Protein AF-A0AAU1Q7Q6-F1 (afdb_monomer_lite)

Foldseek 3Di:
DVVVVVVVVVVVVVVVVVVVVVVVVVVVPPDDQDPVNPDDQDPDPDPPFDFDWDDPPVQDDPVPDDQDPVNGDPDDDTDSDDTPVPDDDDDPDDDDPPDPPDDDD

Sequence (105 aa):
MIALAFILGFIIVALLAGAMWWDGVRREREVPPRPDEQPKLPEHPHEHIEEVRESDEDLFPQDGGRLLPYNMKTHTTHSTGKGREARPQHGERGGGSFGSGALGG

Secondary structure (DSSP, 8-state):
-HHHHHHHHHHHHHHHHHHHHHHHHHHHTSPPPPGGGSPPPPSS-------EEPP-TTSS-TT-PPPPGGGS-S-----EE--GGGS----SS----TT--PPP-

pLDDT: mean 73.88, std 17.31, range [34.03, 98.56]

Structure (mmCIF, N/CA/C/O backbone):
data_AF-A0AAU1Q7Q6-F1
#
_entry.id   AF-A0AAU1Q7Q6-F1
#
loop_
_atom_site.group_PDB
_atom_site.id
_atom_site.type_symbol
_atom_site.label_atom_id
_atom_site.label_alt_id
_atom_site.label_comp_id
_atom_site.label_asym_id
_atom_site.label_entity_id
_atom_site.label_seq_id
_atom_site.pdbx_PDB_ins_code
_atom_site.Cartn_x
_atom_site.Cartn_y
_atom_site.Cartn_z
_atom_site.occupancy
_atom_site.B_iso_or_equiv
_atom_site.auth_seq_id
_atom_site.auth_comp_id
_atom_site.auth_asym_id
_atom_site.auth_atom_id
_atom_site.pdbx_PDB_model_num
ATOM 1 N N . MET A 1 1 ? 30.208 -4.183 -28.493 1.00 74.06 1 MET A N 1
ATOM 2 C CA . MET A 1 1 ? 29.850 -4.112 -27.055 1.00 74.06 1 MET A CA 1
ATOM 3 C C . MET A 1 1 ? 28.610 -3.256 -26.799 1.00 74.06 1 MET A C 1
ATOM 5 O O . MET A 1 1 ? 27.709 -3.738 -26.134 1.00 74.06 1 MET A O 1
ATOM 9 N N . ILE A 1 2 ? 28.500 -2.051 -27.376 1.00 88.75 2 ILE A N 1
ATOM 10 C CA . ILE A 1 2 ? 27.355 -1.141 -27.156 1.00 88.75 2 ILE A CA 1
ATOM 11 C C . ILE A 1 2 ? 26.002 -1.745 -27.591 1.00 88.75 2 ILE A C 1
ATOM 13 O O . ILE A 1 2 ? 25.046 -1.715 -26.826 1.00 88.75 2 ILE A O 1
ATOM 17 N N . ALA A 1 3 ? 25.926 -2.368 -28.772 1.00 92.38 3 ALA A N 1
ATOM 18 C CA . ALA A 1 3 ? 24.683 -2.983 -29.257 1.00 92.38 3 ALA A CA 1
ATOM 19 C C . ALA A 1 3 ? 24.152 -4.105 -28.340 1.00 92.38 3 ALA A C 1
ATOM 21 O O . ALA A 1 3 ? 22.949 -4.209 -28.129 1.00 92.38 3 ALA A O 1
ATOM 22 N N . LEU A 1 4 ? 25.046 -4.902 -27.742 1.00 94.25 4 LEU A N 1
ATOM 23 C CA . LEU A 1 4 ? 24.671 -5.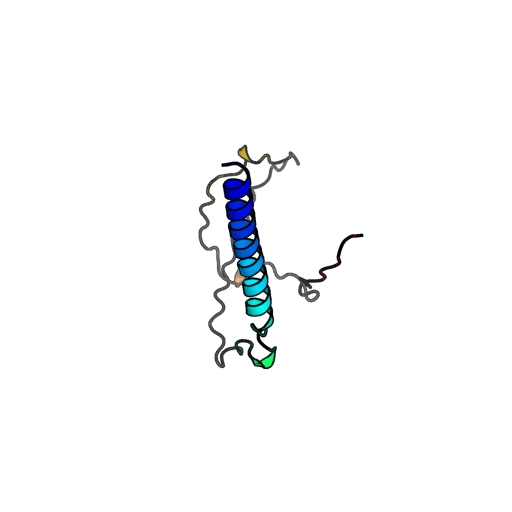965 -26.804 1.00 94.25 4 LEU A CA 1
ATOM 24 C C . LEU A 1 4 ? 24.045 -5.393 -25.523 1.00 94.25 4 LEU A C 1
ATOM 26 O O . LEU A 1 4 ? 23.061 -5.937 -25.030 1.00 94.25 4 LEU A O 1
ATOM 30 N N . ALA A 1 5 ? 24.581 -4.276 -25.020 1.00 94.00 5 ALA A N 1
ATOM 31 C CA . ALA A 1 5 ? 24.035 -3.592 -23.852 1.00 94.00 5 ALA A CA 1
ATOM 32 C C . ALA A 1 5 ? 22.618 -3.055 -24.115 1.00 94.00 5 ALA A C 1
ATOM 34 O O . ALA A 1 5 ? 21.740 -3.215 -23.271 1.00 94.00 5 ALA A O 1
ATOM 35 N N . PHE A 1 6 ? 22.368 -2.491 -25.301 1.00 96.81 6 PHE A N 1
ATOM 36 C CA . PHE A 1 6 ? 21.025 -2.049 -25.684 1.00 96.81 6 PHE A CA 1
ATOM 37 C C . PHE A 1 6 ? 20.044 -3.213 -25.819 1.00 96.81 6 PHE A C 1
ATOM 39 O O . PHE A 1 6 ? 18.944 -3.129 -25.284 1.00 96.81 6 PHE A O 1
ATOM 46 N N . ILE A 1 7 ? 20.439 -4.312 -26.469 1.00 97.56 7 ILE A N 1
ATOM 47 C CA . ILE A 1 7 ? 19.589 -5.507 -26.603 1.00 97.56 7 ILE A CA 1
ATOM 48 C C . ILE A 1 7 ? 19.212 -6.052 -25.223 1.00 97.56 7 ILE A C 1
ATOM 50 O O . ILE A 1 7 ? 18.037 -6.303 -24.965 1.00 97.56 7 ILE A O 1
ATOM 54 N N . LEU A 1 8 ? 20.185 -6.178 -24.317 1.00 97.56 8 LEU A N 1
ATOM 55 C CA . LEU A 1 8 ? 19.924 -6.629 -22.952 1.00 97.56 8 LEU A CA 1
ATOM 56 C C . LEU A 1 8 ? 18.989 -5.665 -22.206 1.00 97.56 8 LEU A C 1
ATOM 58 O O . LEU A 1 8 ? 18.056 -6.110 -21.543 1.00 97.56 8 LEU A O 1
ATOM 62 N N . GLY A 1 9 ? 19.193 -4.356 -22.365 1.00 97.50 9 GLY A N 1
ATOM 63 C CA . GLY A 1 9 ? 18.304 -3.335 -21.812 1.00 97.50 9 GLY A CA 1
ATOM 64 C C . GLY A 1 9 ? 16.865 -3.481 -22.311 1.00 97.50 9 GLY A C 1
ATOM 65 O O . GLY A 1 9 ? 15.939 -3.491 -21.505 1.00 97.50 9 GLY A O 1
ATOM 66 N N . PHE A 1 10 ? 16.666 -3.678 -23.616 1.00 98.38 10 PHE A N 1
ATOM 67 C CA . PHE A 1 10 ? 15.337 -3.900 -24.192 1.00 98.38 10 PHE A CA 1
ATOM 68 C C . PHE A 1 10 ? 14.677 -5.178 -23.677 1.00 98.38 10 PHE A C 1
ATOM 70 O O . PHE A 1 10 ? 13.483 -5.158 -23.385 1.00 98.38 10 PHE A O 1
ATOM 77 N N . ILE A 1 11 ? 15.437 -6.264 -23.514 1.00 98.38 11 ILE A N 1
ATOM 78 C CA . ILE A 1 11 ? 14.922 -7.512 -22.937 1.00 98.38 11 ILE A CA 1
ATOM 79 C C . ILE A 1 11 ? 14.412 -7.264 -21.515 1.00 98.38 11 ILE A C 1
ATOM 81 O O . ILE A 1 11 ? 13.293 -7.651 -21.191 1.00 98.38 11 ILE A O 1
ATOM 85 N N . ILE A 1 12 ? 15.195 -6.577 -20.680 1.00 98.31 12 ILE A N 1
ATOM 86 C CA . ILE A 1 12 ? 14.802 -6.271 -19.299 1.00 98.31 1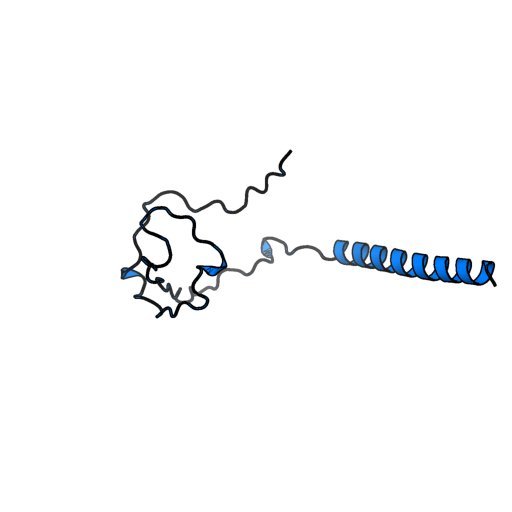2 ILE A CA 1
ATOM 87 C C . ILE A 1 12 ? 13.538 -5.405 -19.275 1.00 98.31 12 ILE A C 1
ATOM 89 O O . ILE A 1 12 ? 12.596 -5.719 -18.551 1.00 98.31 12 ILE A O 1
ATOM 93 N N . VAL A 1 13 ? 13.480 -4.350 -20.091 1.00 98.50 13 VAL A N 1
ATOM 94 C CA . VAL A 1 13 ? 12.301 -3.471 -20.173 1.00 98.50 13 VAL A CA 1
ATOM 95 C C . VAL A 1 13 ? 11.063 -4.247 -20.625 1.00 98.50 13 VAL A C 1
ATOM 97 O O . VAL A 1 13 ? 10.003 -4.098 -20.022 1.00 98.50 13 VAL A O 1
ATOM 100 N N . ALA A 1 14 ? 11.188 -5.110 -21.636 1.00 98.50 14 ALA A N 1
ATOM 101 C CA . ALA A 1 14 ? 10.081 -5.930 -22.122 1.00 98.50 14 ALA A CA 1
ATOM 102 C C . ALA A 1 14 ? 9.572 -6.907 -21.051 1.00 98.50 14 ALA A C 1
ATOM 104 O O . ALA A 1 14 ? 8.362 -7.062 -20.892 1.00 98.50 14 ALA A O 1
ATOM 105 N N . LEU A 1 15 ? 10.476 -7.523 -20.281 1.00 98.56 15 LEU A N 1
ATOM 106 C CA . LEU A 1 15 ? 10.108 -8.405 -19.172 1.00 98.56 15 LEU A CA 1
ATOM 107 C C . LEU A 1 15 ? 9.358 -7.651 -18.068 1.00 98.56 15 LEU A C 1
ATOM 109 O O . LEU A 1 15 ? 8.324 -8.127 -17.602 1.00 98.56 15 LEU A O 1
ATOM 113 N N . LEU A 1 16 ? 9.834 -6.466 -17.675 1.00 98.31 16 LEU A N 1
ATOM 114 C CA . LEU A 1 16 ? 9.181 -5.650 -16.647 1.00 98.31 16 LEU A CA 1
ATOM 115 C C . LEU A 1 16 ? 7.806 -5.151 -17.105 1.00 98.31 16 LEU A C 1
ATOM 117 O O . LEU A 1 16 ? 6.831 -5.271 -16.364 1.00 98.31 16 LEU A O 1
ATOM 121 N N . ALA A 1 17 ? 7.709 -4.647 -18.337 1.00 98.25 17 ALA A N 1
ATOM 122 C CA . ALA A 1 17 ? 6.443 -4.210 -18.916 1.00 98.25 17 ALA A CA 1
ATOM 123 C C . ALA A 1 17 ? 5.441 -5.372 -19.017 1.00 98.25 17 ALA A C 1
ATOM 125 O O . ALA A 1 17 ? 4.278 -5.219 -18.646 1.00 98.25 17 ALA A O 1
ATOM 126 N N . GLY A 1 18 ? 5.902 -6.550 -19.450 1.00 98.19 18 GLY A N 1
ATOM 127 C CA . GLY A 1 18 ? 5.090 -7.764 -19.503 1.00 98.19 18 GLY A CA 1
ATOM 128 C C . GLY A 1 18 ? 4.594 -8.207 -18.125 1.00 98.19 18 GLY A C 1
ATOM 129 O O . GLY A 1 18 ? 3.425 -8.557 -17.988 1.00 98.19 18 GLY A O 1
ATOM 130 N N . ALA A 1 19 ? 5.441 -8.138 -17.093 1.00 97.75 19 ALA A N 1
ATOM 131 C CA . ALA A 1 19 ? 5.058 -8.473 -15.722 1.00 97.75 19 ALA A CA 1
ATOM 132 C C . ALA A 1 19 ? 3.988 -7.518 -15.168 1.00 97.75 19 ALA A C 1
ATOM 134 O O . ALA A 1 19 ? 3.000 -7.977 -14.595 1.00 97.75 19 ALA A O 1
ATOM 135 N N . MET A 1 20 ? 4.146 -6.206 -15.379 1.00 96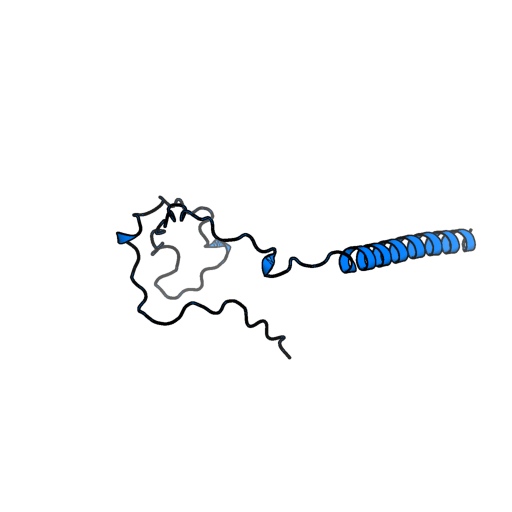.62 20 MET A N 1
ATOM 136 C CA . MET A 1 20 ? 3.147 -5.214 -14.962 1.00 96.62 20 MET A CA 1
ATOM 137 C C . MET A 1 20 ? 1.816 -5.394 -15.698 1.00 96.62 20 MET A C 1
ATOM 139 O O . MET A 1 20 ? 0.757 -5.338 -15.076 1.00 96.62 20 MET A O 1
ATOM 143 N N . TRP A 1 21 ? 1.858 -5.648 -17.008 1.00 97.12 21 TRP A N 1
ATOM 144 C CA . TRP A 1 21 ? 0.657 -5.921 -17.797 1.00 97.12 21 TRP A CA 1
ATOM 145 C C . TRP A 1 21 ? -0.059 -7.192 -17.322 1.00 97.12 21 TRP A C 1
ATOM 147 O O . TRP A 1 21 ? -1.276 -7.188 -17.145 1.00 97.12 21 TRP A O 1
ATOM 157 N N . TRP A 1 22 ? 0.694 -8.262 -17.052 1.00 96.62 22 TRP A N 1
ATOM 158 C CA . TRP A 1 22 ? 0.143 -9.517 -16.545 1.00 96.62 22 TRP A CA 1
ATOM 159 C C . TRP A 1 22 ? -0.518 -9.355 -15.172 1.00 96.62 22 TRP A C 1
ATOM 161 O O . TRP A 1 22 ? -1.607 -9.885 -14.959 1.00 96.62 22 TRP A O 1
ATOM 171 N N . ASP A 1 23 ? 0.104 -8.613 -14.250 1.00 93.94 23 ASP A N 1
ATOM 172 C CA . ASP A 1 23 ? -0.480 -8.316 -12.936 1.00 93.94 23 ASP A CA 1
ATOM 173 C C . ASP A 1 23 ? -1.796 -7.535 -13.070 1.00 93.94 23 ASP A C 1
ATOM 175 O O . ASP A 1 23 ? -2.781 -7.875 -12.417 1.00 93.94 23 ASP A O 1
ATOM 179 N N . GLY A 1 24 ? -1.850 -6.559 -13.984 1.00 92.00 24 GLY A N 1
ATOM 180 C CA . GLY A 1 24 ? -3.079 -5.831 -14.311 1.00 92.00 24 GLY A CA 1
ATOM 181 C C . GLY A 1 24 ? -4.199 -6.758 -14.788 1.00 92.00 24 GLY A C 1
ATOM 182 O O . GLY A 1 24 ? -5.274 -6.790 -14.193 1.00 92.00 24 GLY A O 1
ATOM 183 N N . VAL A 1 25 ? -3.921 -7.593 -15.794 1.00 92.62 25 VAL A N 1
ATOM 184 C CA . VAL A 1 25 ? -4.893 -8.568 -16.321 1.00 92.62 25 VAL A CA 1
ATOM 185 C C . VAL A 1 25 ? -5.325 -9.575 -15.253 1.00 92.62 25 VAL A C 1
ATOM 187 O O . VAL A 1 25 ? -6.478 -10.006 -15.238 1.00 92.62 25 VAL A O 1
ATOM 190 N N . ARG A 1 26 ? -4.419 -9.986 -14.357 1.00 92.12 26 ARG A N 1
ATOM 191 C CA . ARG A 1 26 ? -4.750 -10.899 -13.256 1.00 92.12 26 ARG A CA 1
ATOM 192 C C . ARG A 1 26 ? -5.743 -10.256 -12.292 1.00 92.12 26 ARG A C 1
ATOM 194 O O . ARG A 1 26 ? -6.742 -10.890 -11.972 1.00 92.12 26 ARG A O 1
ATOM 201 N N . ARG A 1 27 ? -5.491 -9.012 -11.878 1.00 87.31 27 ARG A N 1
ATOM 202 C CA . ARG A 1 27 ? -6.354 -8.257 -10.956 1.00 87.31 27 ARG A CA 1
ATOM 203 C C . ARG A 1 27 ? -7.727 -7.964 -11.546 1.00 87.31 27 ARG A C 1
ATOM 205 O O . ARG A 1 27 ? -8.710 -8.042 -10.831 1.00 87.31 27 ARG A O 1
ATOM 212 N N . GLU A 1 28 ? -7.824 -7.691 -12.845 1.00 87.06 28 GLU A N 1
ATOM 213 C CA . GLU A 1 28 ? -9.124 -7.494 -13.507 1.00 87.06 28 GLU A CA 1
ATOM 214 C C . GLU A 1 28 ? -10.007 -8.750 -13.491 1.00 87.06 28 GLU A C 1
ATOM 216 O O . GLU A 1 28 ? -11.232 -8.655 -13.540 1.00 87.06 28 GLU A O 1
ATOM 221 N N . ARG A 1 29 ? -9.399 -9.940 -13.419 1.00 84.88 29 ARG A N 1
ATOM 222 C CA . ARG A 1 29 ? -10.127 -11.211 -13.292 1.00 84.88 29 ARG A CA 1
ATOM 223 C C . ARG A 1 29 ? -10.569 -11.499 -11.859 1.00 84.88 29 ARG A C 1
ATOM 225 O O . ARG A 1 29 ? -11.405 -12.380 -11.662 1.00 84.88 29 ARG A O 1
ATOM 232 N N . GLU A 1 30 ? -10.012 -10.801 -10.873 1.00 83.69 30 GLU A N 1
ATOM 233 C CA . GLU A 1 30 ? -10.446 -10.884 -9.483 1.00 83.69 30 GLU A CA 1
ATOM 234 C C . GLU A 1 30 ? -11.754 -10.084 -9.353 1.00 83.69 30 GLU A C 1
ATOM 236 O O . GLU A 1 30 ? -11.769 -8.855 -9.352 1.00 83.69 30 GLU A O 1
ATOM 241 N N . VAL A 1 31 ? -12.887 -10.790 -9.309 1.00 78.56 31 VAL A N 1
ATOM 242 C CA . VAL A 1 31 ? -14.205 -10.165 -9.142 1.00 78.56 31 VAL A CA 1
ATOM 243 C C . VAL A 1 31 ? -14.348 -9.739 -7.675 1.00 78.56 31 VAL A C 1
ATOM 245 O O . VAL A 1 31 ? -14.197 -10.593 -6.799 1.00 78.56 31 VAL A O 1
ATOM 248 N N . PRO A 1 32 ? -14.622 -8.454 -7.369 1.00 78.88 32 PRO A N 1
ATOM 249 C CA . PRO A 1 32 ? -14.894 -8.043 -5.997 1.00 78.88 32 PRO A CA 1
ATOM 250 C C . PRO A 1 32 ? -16.127 -8.792 -5.472 1.00 78.88 32 PRO A C 1
ATOM 252 O O . PRO A 1 32 ? -17.057 -9.029 -6.251 1.00 78.88 32 PRO A O 1
ATOM 255 N N . PRO A 1 33 ? -16.156 -9.155 -4.176 1.00 80.69 33 PRO A N 1
ATOM 256 C CA . PRO A 1 33 ? -17.253 -9.931 -3.628 1.00 80.69 33 PRO A CA 1
ATOM 257 C C . PRO A 1 33 ? -18.568 -9.192 -3.841 1.00 80.69 33 PRO A C 1
ATOM 259 O O . PRO A 1 33 ? -18.673 -7.979 -3.610 1.00 80.69 33 PRO A O 1
ATOM 262 N N . ARG A 1 34 ? -19.577 -9.921 -4.304 1.00 82.88 34 ARG A N 1
ATOM 263 C CA . ARG A 1 34 ? -20.910 -9.354 -4.488 1.00 82.88 34 ARG A CA 1
ATOM 264 C C . ARG A 1 34 ? -21.535 -9.033 -3.124 1.00 82.88 34 ARG A C 1
ATOM 266 O O . ARG A 1 34 ? -21.157 -9.632 -2.118 1.00 82.88 34 ARG A O 1
ATOM 273 N N . PRO A 1 35 ? -22.510 -8.109 -3.048 1.00 81.00 35 PRO A N 1
ATOM 274 C CA . PRO A 1 35 ? -23.188 -7.793 -1.789 1.00 81.00 35 PRO A CA 1
ATOM 275 C C . PRO A 1 35 ? -23.781 -9.021 -1.081 1.00 81.00 35 PRO A C 1
ATOM 277 O O . PRO A 1 35 ? -23.813 -9.066 0.143 1.00 81.00 35 PRO A O 1
ATOM 280 N N . ASP A 1 36 ? -24.220 -10.025 -1.839 1.00 83.50 36 ASP A N 1
ATOM 281 C CA . ASP A 1 36 ? -24.746 -11.299 -1.338 1.00 83.50 36 ASP A CA 1
ATOM 282 C C . ASP A 1 36 ? -23.668 -12.273 -0.837 1.00 83.50 36 ASP A C 1
ATOM 284 O O . ASP A 1 36 ? -23.972 -13.152 -0.029 1.00 83.50 36 ASP A O 1
ATOM 288 N N . GLU A 1 37 ? -22.420 -12.092 -1.271 1.00 85.75 37 GLU A N 1
ATOM 289 C CA . GLU A 1 37 ? -21.243 -12.827 -0.795 1.00 85.75 37 GLU A CA 1
ATOM 290 C C . GLU A 1 37 ? -20.652 -12.197 0.475 1.00 85.75 37 GLU A C 1
ATOM 292 O O . GLU A 1 37 ? -19.714 -12.744 1.060 1.00 85.75 37 GLU A O 1
ATOM 297 N N . GLN A 1 38 ? -21.192 -11.057 0.931 1.00 88.31 38 GLN A N 1
ATOM 298 C CA . GLN A 1 38 ? -20.784 -10.479 2.204 1.00 88.31 38 GLN A CA 1
ATOM 299 C C . GLN A 1 38 ? -21.117 -11.436 3.359 1.00 88.31 38 GLN A C 1
ATOM 301 O O . GLN A 1 38 ? -22.183 -12.064 3.362 1.00 88.31 38 GLN A O 1
ATOM 306 N N . PRO A 1 39 ? -20.235 -11.535 4.372 1.00 83.62 39 PRO A N 1
ATOM 307 C CA . PRO A 1 39 ? -20.519 -12.274 5.592 1.00 83.62 39 PRO A CA 1
ATOM 308 C C . PRO A 1 39 ? -21.872 -11.855 6.170 1.00 83.62 39 PRO A C 1
ATOM 310 O O . PRO A 1 39 ? -22.095 -10.686 6.489 1.00 83.62 39 PRO A O 1
ATOM 313 N N . LYS A 1 40 ? -22.790 -12.816 6.284 1.00 81.31 40 LYS A N 1
ATOM 314 C CA . LYS A 1 40 ? -24.093 -12.575 6.903 1.00 81.31 40 LYS A CA 1
ATOM 315 C C . LYS A 1 40 ? -23.905 -12.384 8.398 1.00 81.31 40 LYS A C 1
ATOM 317 O O . LYS A 1 40 ? -23.038 -13.015 9.005 1.00 81.31 40 LYS A O 1
ATOM 322 N N . LEU A 1 41 ? -24.750 -11.537 8.982 1.00 76.12 41 LEU A N 1
ATOM 323 C CA . LEU A 1 41 ? -24.791 -11.401 10.428 1.00 76.12 41 LEU A CA 1
ATOM 324 C C . LEU A 1 41 ? -25.095 -12.787 11.036 1.00 76.12 41 LEU A C 1
ATOM 326 O O . LEU A 1 41 ? -26.006 -13.468 10.553 1.00 76.12 41 LEU A O 1
ATOM 330 N N . PRO A 1 42 ? -24.323 -13.231 12.037 1.00 74.88 42 PRO A N 1
ATOM 331 C CA . PRO A 1 42 ? -24.550 -14.507 12.700 1.00 74.88 42 PRO A CA 1
ATOM 332 C C . PRO A 1 42 ? -25.939 -14.539 13.351 1.00 74.88 42 PRO A C 1
ATOM 334 O O . PRO A 1 42 ? -26.450 -13.517 13.805 1.00 74.88 42 PRO A O 1
ATOM 337 N N . GLU A 1 43 ? -26.546 -15.729 13.393 1.00 76.88 43 GLU A N 1
ATOM 338 C CA . GLU A 1 43 ? -27.913 -15.953 13.897 1.00 76.88 43 GLU A CA 1
ATOM 339 C C . GLU A 1 43 ? -28.072 -15.576 15.376 1.00 76.88 43 GLU A C 1
ATOM 341 O O . GLU A 1 43 ? -29.135 -15.135 15.814 1.00 76.88 43 GLU A O 1
ATOM 346 N N . HIS A 1 44 ? -26.984 -15.684 16.135 1.00 75.62 44 HIS A N 1
ATOM 347 C CA . HIS A 1 44 ? -26.904 -15.176 17.491 1.00 75.62 44 HIS A CA 1
ATOM 348 C C . HIS A 1 44 ? -26.013 -13.937 17.499 1.00 75.62 44 HIS A C 1
ATOM 350 O O . HIS A 1 44 ? -24.864 -14.026 17.051 1.00 75.62 44 HIS A O 1
ATOM 356 N N . PRO A 1 45 ? -26.495 -12.792 18.015 1.00 66.06 45 PRO A N 1
ATOM 357 C CA . PRO A 1 45 ? -25.609 -11.678 18.281 1.00 66.06 45 PRO A CA 1
ATOM 358 C C . PRO A 1 45 ? -24.543 -12.182 19.250 1.00 66.06 45 PRO A C 1
ATOM 360 O O . PRO A 1 45 ? -24.849 -12.602 20.366 1.00 66.06 45 PRO A O 1
ATOM 363 N N . HIS A 1 46 ? -23.286 -12.178 18.811 1.00 63.94 46 HIS A N 1
ATOM 364 C CA . HIS A 1 46 ? -22.185 -12.218 19.759 1.00 63.94 46 HIS A CA 1
ATOM 365 C C . HIS A 1 46 ? -22.408 -11.070 20.738 1.00 63.94 46 HIS A C 1
ATOM 367 O O . HIS A 1 46 ? -22.827 -9.985 20.322 1.00 63.94 46 HIS A O 1
ATOM 373 N N . GLU A 1 47 ? -22.165 -11.313 22.023 1.00 62.56 47 GLU A N 1
ATOM 374 C CA . GLU A 1 47 ? -22.158 -10.246 23.011 1.00 62.56 47 GLU A CA 1
ATOM 375 C C . GLU A 1 47 ? -21.198 -9.166 22.503 1.00 62.56 47 GLU A C 1
ATOM 377 O O . GLU A 1 47 ? -19.993 -9.388 22.375 1.00 62.56 47 GLU A O 1
ATOM 382 N N . HIS A 1 48 ? -21.754 -8.029 22.079 1.00 59.03 48 HIS A N 1
ATOM 383 C CA . HIS A 1 48 ? -20.950 -6.898 21.660 1.00 59.03 48 HIS A CA 1
ATOM 384 C C . HIS A 1 48 ? -20.327 -6.342 22.935 1.00 59.03 48 HIS A C 1
ATOM 386 O O . HIS A 1 48 ? -20.983 -5.630 23.696 1.00 59.03 48 HIS A O 1
ATOM 392 N N . ILE A 1 49 ? -19.086 -6.749 23.207 1.00 65.00 49 ILE A N 1
ATOM 393 C CA . ILE A 1 49 ? -18.313 -6.230 24.329 1.00 65.00 49 ILE A CA 1
ATOM 394 C C . ILE A 1 49 ? -17.964 -4.786 23.974 1.00 65.00 49 ILE A C 1
ATOM 396 O O . ILE A 1 49 ? -17.029 -4.506 23.226 1.00 65.00 49 ILE A O 1
ATOM 400 N N . GLU A 1 50 ? -18.794 -3.865 24.454 1.00 63.88 50 GLU A N 1
ATOM 401 C CA . GLU A 1 50 ? -18.541 -2.436 24.358 1.00 63.88 50 GLU A CA 1
ATOM 402 C C . GLU A 1 50 ? -17.646 -2.008 25.515 1.00 63.88 50 GLU A C 1
ATOM 404 O O . GLU A 1 50 ? -18.099 -1.857 26.651 1.00 63.88 50 GLU A O 1
ATOM 409 N N . GLU A 1 51 ? -16.377 -1.775 25.210 1.00 65.50 51 GLU A N 1
ATOM 410 C CA . GLU A 1 51 ? -15.439 -1.157 26.138 1.00 65.50 51 GLU A CA 1
ATOM 411 C C . GLU A 1 51 ? -15.540 0.368 26.016 1.00 65.50 51 GLU A C 1
ATOM 413 O O . GLU A 1 51 ? -15.335 0.935 24.937 1.00 65.50 51 GLU A O 1
ATOM 418 N N . VAL A 1 52 ? -15.877 1.053 27.112 1.00 67.56 52 VAL A N 1
ATOM 419 C CA . VAL A 1 52 ? -15.803 2.517 27.160 1.00 67.56 52 VAL A CA 1
ATOM 420 C C . VAL A 1 52 ? -14.382 2.886 27.547 1.00 67.56 52 VAL A C 1
ATOM 422 O O . VAL A 1 52 ? -13.941 2.664 28.673 1.00 67.56 52 VAL A O 1
ATOM 425 N N . ARG A 1 53 ? -13.648 3.460 26.596 1.00 68.19 53 ARG A N 1
ATOM 426 C CA . ARG A 1 53 ? -12.342 4.051 26.869 1.00 68.19 53 ARG A CA 1
ATOM 427 C C . ARG A 1 53 ? -12.523 5.266 27.784 1.00 68.19 53 ARG A C 1
ATOM 429 O O . ARG A 1 53 ? -13.293 6.165 27.451 1.00 68.19 53 ARG A O 1
ATOM 436 N N . GLU A 1 54 ? -11.796 5.301 28.900 1.00 67.50 54 GLU A N 1
ATOM 437 C CA . GLU A 1 54 ? -11.720 6.495 29.749 1.00 67.50 54 GLU A CA 1
ATOM 438 C C . GLU A 1 54 ? -11.171 7.675 28.935 1.00 67.50 54 GLU A C 1
ATOM 440 O O . GLU A 1 54 ? -10.219 7.527 28.162 1.00 67.50 54 GLU A O 1
ATOM 445 N N . SER A 1 55 ? -11.812 8.840 29.052 1.00 65.56 55 SER A N 1
ATOM 446 C CA . SER A 1 55 ? -11.358 10.050 28.375 1.00 65.56 55 SER A CA 1
ATOM 447 C C . SER A 1 55 ? -10.022 10.493 28.956 1.00 65.56 55 SER A C 1
ATOM 449 O O . SER A 1 55 ? -9.931 10.787 30.145 1.00 65.56 55 SER A O 1
ATOM 451 N N . ASP A 1 56 ? -8.998 10.597 28.110 1.00 69.06 56 ASP A N 1
ATOM 452 C CA . ASP A 1 56 ? -7.728 11.200 28.506 1.00 69.06 56 ASP A CA 1
ATOM 453 C C . ASP A 1 56 ? -7.873 12.724 28.539 1.00 69.06 56 ASP A C 1
ATOM 455 O O . ASP A 1 56 ? -7.515 13.423 27.587 1.00 69.06 56 ASP A O 1
ATOM 459 N N . GLU A 1 57 ? -8.406 13.248 29.641 1.00 67.06 57 GLU A N 1
ATOM 460 C CA . GLU A 1 57 ? -8.523 14.695 29.867 1.00 67.06 57 GLU A CA 1
ATOM 461 C C . GLU A 1 57 ? -7.144 15.390 29.819 1.00 67.06 57 GLU A C 1
ATOM 463 O O . GLU A 1 57 ? -7.039 16.542 29.405 1.00 67.06 57 GLU A O 1
ATOM 468 N N . ASP A 1 58 ? -6.073 14.643 30.114 1.00 69.19 58 ASP A N 1
ATOM 469 C CA . ASP A 1 58 ? -4.678 15.098 30.100 1.00 69.19 58 ASP A CA 1
ATOM 470 C C . ASP A 1 58 ? -3.927 14.814 28.779 1.00 69.19 58 ASP A C 1
ATOM 472 O O . ASP A 1 58 ? -2.686 14.837 28.753 1.00 69.19 58 ASP A O 1
ATOM 476 N N . LEU A 1 59 ? -4.623 14.454 27.690 1.00 70.12 59 LEU A N 1
ATOM 477 C CA . LEU A 1 59 ? -3.983 14.247 26.379 1.00 70.12 59 LEU A CA 1
ATOM 478 C C . LEU A 1 59 ? -3.735 15.566 25.645 1.00 70.12 59 LEU A C 1
ATOM 480 O O . LEU A 1 59 ? -2.782 15.669 24.872 1.00 70.12 59 LEU A O 1
ATOM 484 N N . PHE A 1 60 ? -4.585 16.565 25.883 1.00 76.56 60 PHE A N 1
ATOM 485 C CA . PHE A 1 60 ? -4.560 17.835 25.168 1.00 76.56 60 PHE A CA 1
ATOM 486 C C . PHE A 1 60 ? -4.250 19.008 26.107 1.00 76.56 60 PHE A C 1
ATOM 488 O O . PHE A 1 60 ? -4.736 19.032 27.238 1.00 76.56 60 PHE A O 1
ATOM 495 N N . PRO A 1 61 ? -3.462 20.002 25.658 1.00 78.62 61 PRO A N 1
ATOM 496 C CA . PRO A 1 61 ? -3.220 21.210 26.439 1.00 78.62 61 PRO A CA 1
ATOM 497 C C . PRO A 1 61 ? -4.522 21.987 26.695 1.00 78.62 61 PRO A C 1
ATOM 499 O O . PRO A 1 61 ? -5.256 22.310 25.761 1.00 78.62 61 PRO A O 1
ATOM 502 N N . GLN A 1 62 ? -4.806 22.308 27.961 1.00 79.75 62 GLN A N 1
ATOM 503 C CA . GLN A 1 62 ? -6.005 23.067 28.362 1.00 79.75 62 GLN A CA 1
ATOM 504 C C . GLN A 1 62 ? -5.905 24.566 28.033 1.00 79.75 62 GLN A C 1
ATOM 506 O O . GLN A 1 62 ? -6.905 25.278 28.014 1.00 79.75 62 GLN A O 1
ATOM 511 N N . ASP A 1 63 ? -4.695 25.047 27.757 1.00 82.62 63 ASP A N 1
ATOM 512 C CA . ASP A 1 63 ? -4.384 26.429 27.394 1.00 82.62 63 ASP A CA 1
ATOM 513 C C . ASP A 1 63 ? -4.639 26.737 25.905 1.00 82.62 63 ASP A C 1
ATOM 515 O O . ASP A 1 63 ? -4.403 27.857 25.451 1.00 82.62 63 ASP A O 1
ATOM 519 N N . GLY A 1 64 ? -5.117 25.753 25.131 1.00 79.00 64 GLY A N 1
ATOM 520 C CA . GLY A 1 64 ? -5.333 25.876 23.687 1.00 79.00 64 GLY A CA 1
ATOM 521 C C . GLY A 1 64 ? -4.039 25.846 22.865 1.00 79.00 64 GLY A C 1
ATOM 522 O O . GLY A 1 64 ? -4.063 26.128 21.663 1.00 79.00 64 GLY A O 1
ATOM 523 N N . GLY A 1 65 ? -2.907 25.510 23.490 1.00 84.44 65 GLY A N 1
ATOM 524 C CA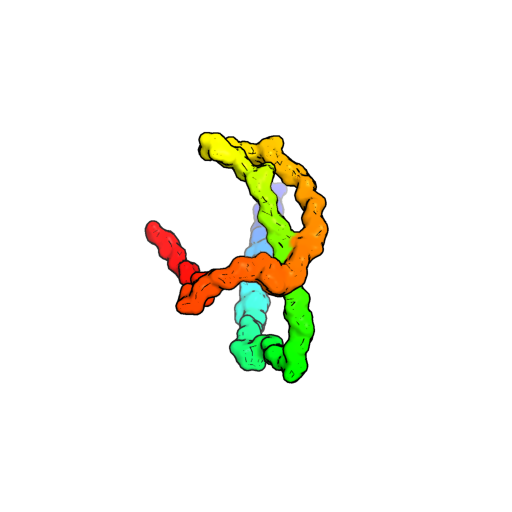 . GLY A 1 65 ? -1.624 25.346 22.823 1.00 84.44 65 GLY A CA 1
ATOM 525 C C . GLY A 1 65 ? -1.627 24.190 21.820 1.00 84.44 65 GLY A C 1
ATOM 526 O O . GLY A 1 65 ? -2.299 23.170 21.987 1.00 84.44 65 GLY A O 1
ATOM 527 N N . ARG A 1 66 ? -0.838 24.327 20.747 1.00 81.69 66 ARG A N 1
ATOM 528 C CA . ARG A 1 66 ? -0.653 23.241 19.776 1.00 81.69 66 ARG A CA 1
ATOM 529 C C . ARG A 1 66 ? 0.162 22.115 20.407 1.00 81.69 66 ARG A C 1
ATOM 531 O O . ARG A 1 66 ? 1.297 22.331 20.830 1.00 81.69 66 ARG A O 1
ATOM 538 N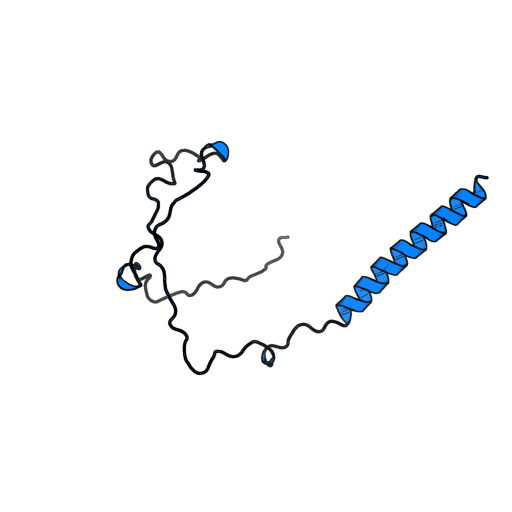 N . LEU A 1 67 ? -0.376 20.898 20.386 1.00 84.00 67 LEU A N 1
ATOM 539 C CA . LEU A 1 67 ? 0.376 19.703 20.749 1.00 84.00 67 LEU A CA 1
ATOM 540 C C . LEU A 1 67 ? 1.303 19.311 19.589 1.00 84.00 67 LEU A C 1
ATOM 542 O O . LEU A 1 67 ? 0.845 19.008 18.487 1.00 84.00 67 LEU A O 1
ATOM 546 N N . LEU A 1 68 ? 2.615 19.358 19.822 1.00 87.38 68 LEU A N 1
ATOM 547 C CA . LEU A 1 68 ? 3.619 18.964 18.834 1.00 87.38 68 LEU A CA 1
ATOM 548 C C . LEU A 1 68 ? 3.879 17.451 18.904 1.00 87.38 68 LEU A C 1
ATOM 550 O O . LEU A 1 68 ? 3.685 16.859 19.964 1.00 87.38 68 LEU A O 1
ATOM 554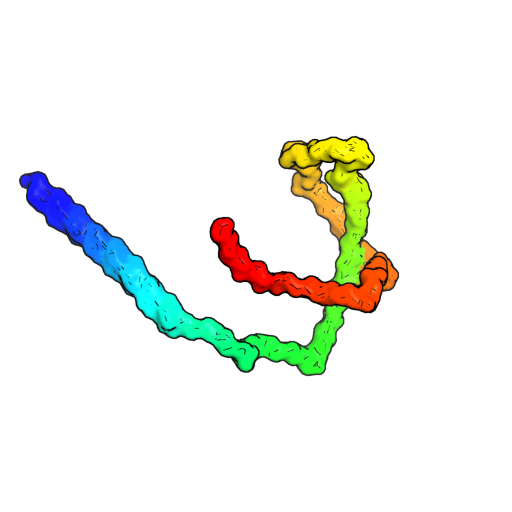 N N . PRO A 1 69 ? 4.349 16.809 17.818 1.00 82.38 69 PRO A N 1
ATOM 555 C CA . PRO A 1 69 ? 4.533 15.355 17.779 1.00 82.38 69 PRO A CA 1
ATOM 556 C C . PRO A 1 69 ? 5.420 14.800 18.901 1.00 82.38 69 PRO A C 1
ATOM 558 O O . PRO A 1 69 ? 5.150 13.730 19.427 1.00 82.38 69 PRO A O 1
ATOM 561 N N . TYR A 1 70 ? 6.445 15.547 19.317 1.00 81.56 70 TYR A N 1
ATOM 562 C CA . TYR A 1 70 ? 7.328 15.153 20.420 1.00 81.56 70 TYR A CA 1
ATOM 563 C C . TYR A 1 70 ? 6.719 15.376 21.816 1.00 81.56 70 TYR A C 1
ATOM 565 O O . TYR A 1 70 ? 7.256 14.876 22.798 1.00 81.56 70 TYR A O 1
ATOM 573 N N . ASN A 1 71 ? 5.609 16.115 21.908 1.00 79.75 71 ASN A N 1
ATOM 574 C CA . ASN A 1 71 ? 4.832 16.291 23.136 1.00 79.75 71 ASN A CA 1
ATOM 575 C C . ASN A 1 71 ? 3.765 15.192 23.302 1.00 79.75 71 ASN A C 1
ATOM 577 O O . ASN A 1 71 ? 3.059 15.178 24.309 1.00 79.75 71 ASN A O 1
ATOM 581 N N . MET A 1 72 ? 3.613 14.286 22.327 1.00 76.00 72 MET A N 1
ATOM 582 C CA . MET A 1 72 ? 2.687 13.158 22.428 1.00 76.00 72 MET A CA 1
ATOM 583 C C . MET A 1 72 ? 3.249 12.106 23.389 1.00 76.00 72 MET A C 1
ATOM 585 O O . MET A 1 72 ? 4.410 11.712 23.292 1.00 76.00 72 MET A O 1
ATOM 589 N N . LYS A 1 73 ? 2.418 11.624 24.317 1.00 71.75 73 LYS A N 1
ATOM 590 C CA . LYS A 1 73 ? 2.784 10.514 25.206 1.00 71.75 73 LYS A CA 1
ATOM 591 C C . LYS A 1 73 ? 2.918 9.236 24.361 1.00 71.75 73 LYS A C 1
ATOM 593 O O . LYS A 1 73 ? 1.961 8.820 23.718 1.00 71.75 73 LYS A O 1
ATOM 598 N N . THR A 1 74 ? 4.099 8.616 24.365 1.00 63.00 74 THR A N 1
ATOM 599 C CA . THR A 1 74 ? 4.447 7.423 23.558 1.00 63.00 74 THR A CA 1
ATOM 600 C C . THR A 1 74 ? 3.624 6.178 23.910 1.00 63.00 74 THR A C 1
ATOM 602 O O . THR A 1 74 ? 3.536 5.237 23.126 1.00 63.00 74 THR A O 1
ATOM 605 N N . HIS A 1 75 ? 3.028 6.151 25.096 1.00 60.44 75 HIS A N 1
ATOM 606 C CA . HIS A 1 75 ? 2.243 5.035 25.602 1.00 60.44 75 HIS A CA 1
ATOM 607 C C . HIS A 1 75 ? 1.175 5.580 26.531 1.00 60.44 75 HIS A C 1
ATOM 609 O O . HIS A 1 75 ? 1.457 6.358 27.444 1.00 60.44 75 HIS A O 1
ATOM 615 N N . THR A 1 76 ? -0.049 5.145 26.295 1.00 59.09 76 THR A N 1
ATOM 616 C CA . THR A 1 76 ? -1.175 5.430 27.158 1.00 59.09 76 THR A CA 1
ATOM 617 C C . THR A 1 76 ? -1.639 4.094 27.745 1.00 59.09 76 THR A C 1
ATOM 619 O O . THR A 1 76 ? -2.044 3.178 27.029 1.00 59.09 76 THR A O 1
ATOM 622 N N . THR A 1 77 ? -1.482 3.929 29.059 1.00 55.81 77 THR A N 1
ATOM 623 C CA . THR A 1 77 ? -1.942 2.732 29.774 1.00 55.81 77 THR A CA 1
ATOM 624 C C . THR A 1 77 ? -3.435 2.886 30.011 1.00 55.81 77 THR A C 1
ATOM 626 O O . THR A 1 77 ? -3.841 3.489 30.998 1.00 55.81 77 THR A O 1
ATOM 629 N N . HIS A 1 78 ? -4.260 2.386 29.096 1.00 54.88 78 HIS A N 1
ATOM 630 C CA . HIS A 1 78 ? -5.701 2.333 29.336 1.00 54.88 78 HIS A CA 1
ATOM 631 C C . HIS A 1 78 ? -6.031 1.063 30.083 1.00 54.88 78 HIS A C 1
ATOM 633 O O . HIS A 1 78 ? -5.796 -0.031 29.573 1.00 54.88 78 HIS A O 1
ATOM 639 N N . SER A 1 79 ? -6.626 1.201 31.261 1.00 56.03 79 SER A N 1
ATOM 640 C CA . SER A 1 79 ? -7.578 0.195 31.699 1.00 56.03 79 SER A CA 1
ATOM 641 C C . SER A 1 79 ? -8.761 0.225 30.736 1.00 56.03 79 SER A C 1
ATOM 643 O O . SER A 1 79 ? -9.262 1.297 30.392 1.00 56.03 79 SER A O 1
ATOM 645 N N . THR A 1 80 ? -9.202 -0.948 30.288 1.00 56.50 80 THR A N 1
ATOM 646 C CA . THR A 1 80 ? -10.537 -1.126 29.718 1.00 56.50 80 THR A CA 1
ATOM 647 C C . THR A 1 80 ? -11.535 -0.569 30.736 1.00 56.50 80 THR A C 1
ATOM 649 O O . THR A 1 80 ? -11.742 -1.153 31.800 1.00 56.50 80 THR A O 1
ATOM 652 N N . GLY A 1 81 ? -12.039 0.636 30.474 1.00 58.28 81 GLY A N 1
ATOM 653 C CA . GLY A 1 81 ? -12.949 1.343 31.362 1.00 58.28 81 GLY A CA 1
ATOM 654 C C . GLY A 1 81 ? -14.315 0.664 31.417 1.00 58.28 81 GLY A C 1
ATOM 655 O O . GLY A 1 81 ? -14.606 -0.272 30.670 1.00 58.28 81 GLY A O 1
ATOM 656 N N . LYS A 1 82 ? -15.139 1.137 32.359 1.00 57.88 82 LYS A N 1
ATOM 657 C CA . LYS A 1 82 ? -16.462 0.596 32.715 1.00 57.88 82 LYS A CA 1
ATOM 658 C C . LYS A 1 82 ? -17.311 0.235 31.482 1.00 57.88 82 LYS A C 1
ATOM 660 O O . LYS A 1 82 ? -17.268 0.919 30.466 1.00 57.88 82 LYS A O 1
ATOM 665 N N . GLY A 1 83 ? -18.111 -0.828 31.604 1.00 57.28 83 GLY A N 1
ATOM 666 C CA . GLY A 1 83 ? -18.994 -1.307 30.536 1.00 57.28 83 GLY A CA 1
ATOM 667 C C . GLY A 1 83 ? -20.043 -0.280 30.084 1.00 57.28 83 GLY A C 1
ATOM 668 O O . GLY A 1 83 ? -20.131 0.826 30.616 1.00 57.28 83 GLY A O 1
ATOM 669 N N . ARG A 1 84 ? -20.869 -0.675 29.107 1.00 57.59 84 ARG A N 1
ATOM 670 C CA . ARG A 1 84 ? -21.881 0.125 28.379 1.00 57.59 84 ARG A CA 1
ATOM 671 C C . ARG A 1 84 ? -22.636 1.202 29.179 1.00 57.59 84 ARG A C 1
ATOM 673 O O . ARG A 1 84 ? -22.966 2.241 28.614 1.00 57.59 84 ARG A O 1
ATOM 680 N N . GLU A 1 85 ? -22.892 0.985 30.466 1.00 62.97 85 GLU A N 1
ATOM 681 C CA . GLU A 1 85 ? -23.526 1.952 31.378 1.00 62.97 85 GLU A CA 1
ATOM 682 C C . GLU A 1 85 ? -22.794 3.303 31.464 1.00 62.97 85 GLU A C 1
ATOM 684 O O . GLU A 1 85 ? -23.428 4.331 31.687 1.00 62.97 85 GLU A O 1
ATOM 689 N N . ALA A 1 86 ? -21.473 3.322 31.262 1.00 62.03 86 ALA A N 1
ATOM 690 C CA . ALA A 1 86 ? -20.657 4.532 31.335 1.00 62.03 86 ALA A CA 1
ATOM 691 C C . ALA A 1 86 ? -20.616 5.342 30.025 1.00 62.03 86 ALA A C 1
ATOM 693 O O . ALA A 1 86 ? -20.018 6.419 29.993 1.00 62.03 86 ALA A O 1
ATOM 694 N N . ARG A 1 87 ? -21.225 4.853 28.933 1.00 58.28 87 ARG A N 1
ATOM 695 C CA . ARG A 1 87 ? -21.200 5.541 27.635 1.00 58.28 87 ARG A CA 1
ATOM 696 C C . ARG A 1 87 ? -22.165 6.741 27.652 1.00 58.28 87 ARG A C 1
ATOM 698 O O . ARG A 1 87 ? -23.359 6.546 27.885 1.00 58.28 87 ARG A O 1
ATOM 705 N N . PRO A 1 88 ? -21.710 7.965 27.320 1.00 59.88 88 PRO A N 1
ATOM 706 C CA . PRO A 1 88 ? -22.619 9.083 27.113 1.00 59.88 88 PRO A CA 1
ATOM 707 C C . PRO A 1 88 ? -23.564 8.769 25.948 1.00 59.88 88 PRO A C 1
ATOM 709 O O . PRO A 1 88 ? -23.122 8.459 24.841 1.00 59.88 88 PRO A O 1
ATOM 712 N N . GLN A 1 89 ? -24.874 8.839 26.193 1.00 59.09 89 GLN A N 1
ATOM 713 C CA . GLN A 1 89 ? -25.882 8.653 25.152 1.00 59.09 89 GLN A CA 1
ATOM 714 C C . GLN A 1 89 ? -25.815 9.850 24.196 1.00 59.09 89 GLN A C 1
ATOM 716 O O . GLN A 1 89 ? -26.272 10.944 24.524 1.00 59.09 89 GLN A O 1
ATOM 721 N N . HIS A 1 90 ? -25.206 9.677 23.023 1.00 55.16 90 HIS A N 1
ATOM 722 C CA . HIS A 1 90 ? -25.400 10.632 21.935 1.00 55.16 90 HIS A CA 1
ATOM 723 C C . HIS A 1 90 ? -26.844 10.497 21.442 1.00 55.16 90 HIS A C 1
ATOM 725 O O . HIS A 1 90 ? -27.316 9.383 21.219 1.00 55.16 90 HIS A O 1
ATOM 731 N N . GLY A 1 91 ? -27.553 11.627 21.364 1.00 52.69 91 GLY A N 1
ATOM 732 C CA . GLY A 1 91 ? -28.996 11.673 21.132 1.00 52.69 91 GLY A CA 1
ATOM 733 C C . GLY A 1 91 ? -29.460 10.964 19.856 1.00 52.69 91 GLY A C 1
ATOM 734 O O . GLY A 1 91 ? -28.689 10.710 18.930 1.00 52.69 91 GLY A O 1
ATOM 735 N N . GLU A 1 92 ? -30.758 10.668 19.801 1.00 50.34 92 GLU A N 1
ATOM 736 C CA . GLU A 1 92 ? -31.425 10.048 18.656 1.00 50.34 92 GLU A CA 1
ATOM 737 C C . GLU A 1 92 ? -31.409 10.987 17.442 1.00 50.34 92 GLU A C 1
ATOM 739 O O . GLU A 1 92 ? -32.347 11.757 17.250 1.00 50.34 92 GLU A O 1
ATOM 744 N N . ARG A 1 93 ? -30.330 10.961 16.648 1.00 46.94 93 ARG A N 1
ATOM 745 C CA . ARG A 1 93 ? -30.261 11.292 15.207 1.00 46.94 93 ARG A CA 1
ATOM 746 C C . ARG A 1 93 ? -28.801 11.316 14.748 1.00 46.94 93 ARG A C 1
ATOM 748 O O . ARG A 1 93 ? -28.033 12.169 15.172 1.00 46.94 93 ARG A O 1
ATOM 755 N N . GLY A 1 94 ? -28.474 10.457 13.782 1.00 45.06 94 GLY A N 1
ATOM 756 C CA . GLY A 1 94 ? -27.315 10.651 12.904 1.00 45.06 94 GLY A CA 1
ATOM 757 C C . GLY A 1 94 ? -26.228 9.593 13.041 1.00 45.06 94 GLY A C 1
ATOM 758 O O . GLY A 1 94 ? -25.144 9.875 13.538 1.00 45.06 94 GLY A O 1
ATOM 759 N N . GLY A 1 95 ? -26.496 8.382 12.544 1.00 49.59 95 GLY A N 1
ATOM 760 C CA . GLY A 1 95 ? -25.428 7.448 12.193 1.00 49.59 95 GLY A CA 1
ATOM 761 C C . GLY A 1 95 ? -24.516 8.094 11.147 1.00 49.59 95 GLY A C 1
ATOM 762 O O . GLY A 1 95 ? -24.994 8.577 10.120 1.00 49.59 95 GLY A O 1
ATOM 763 N N . GLY A 1 96 ? -23.218 8.157 11.441 1.00 46.62 96 GLY A N 1
ATOM 764 C CA . GLY A 1 96 ? -22.216 8.765 10.574 1.00 46.62 96 GLY A CA 1
ATOM 765 C C . GLY A 1 96 ? -22.166 8.088 9.206 1.00 46.62 96 GLY A C 1
ATOM 766 O O . GLY A 1 96 ? -21.894 6.893 9.099 1.00 46.62 96 GLY A O 1
ATOM 767 N N . SER A 1 97 ? -22.403 8.865 8.150 1.00 49.72 97 SER A N 1
ATOM 768 C CA . SER A 1 97 ? -22.124 8.472 6.773 1.00 49.72 97 SER A CA 1
ATOM 769 C C . SER A 1 97 ? -20.613 8.526 6.533 1.00 49.72 97 SER A C 1
ATOM 771 O O . SER A 1 97 ? -20.077 9.523 6.046 1.00 49.72 97 SER A O 1
ATOM 773 N N . PHE A 1 98 ? -19.894 7.471 6.898 1.00 48.28 98 PHE A N 1
ATOM 774 C CA . PHE A 1 98 ? -18.518 7.303 6.441 1.00 48.28 98 PHE A CA 1
ATOM 775 C C . PHE A 1 98 ? -18.557 6.805 4.993 1.00 48.28 98 PHE A C 1
ATOM 777 O O . PHE A 1 98 ? -18.970 5.675 4.748 1.00 48.28 98 PHE A O 1
ATOM 784 N N . GLY A 1 99 ? -18.162 7.653 4.032 1.00 51.62 99 GLY A N 1
ATOM 785 C CA . GLY A 1 99 ? -17.910 7.197 2.659 1.00 51.62 99 GLY A CA 1
ATOM 786 C C . GLY A 1 99 ? -18.344 8.081 1.486 1.00 51.62 99 GLY A C 1
ATOM 787 O O . GLY A 1 99 ? -18.411 7.560 0.377 1.00 51.62 99 GLY A O 1
ATOM 788 N N . SER A 1 100 ? -18.613 9.385 1.634 1.00 47.47 100 SER A N 1
ATOM 789 C CA . SER A 1 100 ? -18.719 10.256 0.449 1.00 47.47 100 SER A CA 1
ATOM 790 C C . SER A 1 100 ? -17.318 10.579 -0.087 1.00 47.47 100 SER A C 1
ATOM 792 O O . SER A 1 100 ? -16.759 11.643 0.180 1.00 47.47 100 SER A O 1
ATOM 794 N N . GLY A 1 101 ? -16.721 9.627 -0.802 1.00 50.59 101 GLY A N 1
ATOM 795 C CA . GLY A 1 101 ? -15.513 9.839 -1.595 1.00 50.59 101 GLY A CA 1
ATOM 796 C C . GLY A 1 101 ? -15.803 10.784 -2.759 1.00 50.59 101 GLY A C 1
ATOM 797 O O . GLY A 1 101 ? -16.081 10.336 -3.866 1.00 50.59 101 GLY A O 1
ATOM 798 N N . ALA A 1 102 ? -15.773 12.091 -2.508 1.00 39.53 102 ALA A N 1
ATOM 799 C CA . ALA A 1 102 ? -15.758 13.097 -3.559 1.00 39.53 102 ALA A CA 1
ATOM 800 C C . ALA A 1 102 ? -14.298 13.396 -3.931 1.00 39.53 102 ALA A C 1
ATOM 802 O O . ALA A 1 102 ? -13.504 13.818 -3.091 1.00 39.53 102 ALA A O 1
ATOM 803 N N . LEU A 1 103 ? -13.951 13.143 -5.194 1.00 45.94 103 LEU A N 1
ATOM 804 C CA . LEU A 1 103 ? -12.701 13.574 -5.815 1.00 45.94 103 LEU A CA 1
ATOM 805 C C . LEU A 1 103 ? -12.655 15.109 -5.791 1.00 45.94 103 LEU A C 1
ATOM 807 O O . LEU A 1 103 ? -13.543 15.759 -6.340 1.00 45.94 103 LEU A O 1
ATOM 811 N N . GLY A 1 104 ? -11.647 15.675 -5.126 1.00 40.66 104 GLY A N 1
ATOM 812 C CA . GLY A 1 104 ? -11.371 17.108 -5.173 1.00 40.66 104 GLY A CA 1
ATOM 813 C C . GLY A 1 104 ? -10.943 17.517 -6.581 1.00 40.66 104 GLY A C 1
ATOM 814 O O . GLY A 1 104 ? -10.013 16.925 -7.133 1.00 40.66 104 GLY A O 1
ATOM 815 N N . GLY A 1 105 ? -11.657 18.487 -7.151 1.00 34.03 105 GLY A N 1
ATOM 816 C CA . GLY A 1 105 ? -11.189 19.299 -8.274 1.00 34.03 105 GLY A CA 1
ATOM 817 C C . GLY A 1 105 ? -10.422 20.518 -7.787 1.00 34.03 105 GLY A C 1
ATOM 818 O O . GLY A 1 105 ? -10.620 20.901 -6.610 1.00 34.03 105 GLY A O 1
#

Radius of gyration: 27.12 Å; chains: 1; bounding box: 61×42×62 Å